Protein AF-A0A9D2CNF6-F1 (afdb_monomer_lite)

Radius of gyration: 22.84 Å; chains: 1; bounding box: 51×28×71 Å

Structure (mmCIF, N/CA/C/O backbone):
data_AF-A0A9D2CNF6-F1
#
_entry.id   AF-A0A9D2CNF6-F1
#
loop_
_atom_site.group_PDB
_atom_site.id
_atom_site.type_symbol
_atom_site.label_atom_id
_atom_site.label_alt_id
_atom_site.label_comp_id
_atom_site.label_asym_id
_atom_site.label_entity_id
_atom_site.label_seq_id
_atom_site.pdbx_PDB_ins_code
_atom_site.Cartn_x
_atom_site.Cartn_y
_atom_site.Cartn_z
_atom_site.occupancy
_atom_site.B_iso_or_equiv
_atom_site.auth_seq_id
_atom_site.auth_comp_id
_atom_site.auth_asym_id
_atom_site.auth_atom_id
_atom_site.pdbx_PDB_model_num
ATOM 1 N N . MET A 1 1 ? -14.298 -14.092 -8.643 1.00 36.50 1 MET A N 1
ATOM 2 C CA . MET A 1 1 ? -13.312 -14.501 -7.623 1.00 36.50 1 MET A CA 1
ATOM 3 C C . MET A 1 1 ? -12.771 -13.216 -7.014 1.00 36.50 1 MET A C 1
ATOM 5 O O . MET A 1 1 ? -12.071 -12.493 -7.711 1.00 36.50 1 MET A O 1
ATOM 9 N N . GLU A 1 2 ? -13.202 -12.842 -5.808 1.00 41.38 2 GLU A N 1
ATOM 10 C CA . GLU A 1 2 ? -12.678 -11.644 -5.136 1.00 41.38 2 GLU A CA 1
ATOM 11 C C . GLU A 1 2 ? -11.215 -11.900 -4.765 1.00 41.38 2 GLU A C 1
ATOM 13 O O . GLU A 1 2 ? -10.914 -12.703 -3.884 1.00 41.38 2 GLU A O 1
ATOM 18 N N . GLN 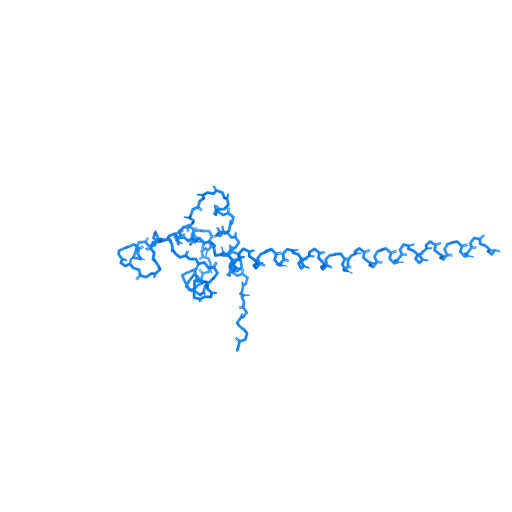A 1 3 ? -10.289 -11.291 -5.502 1.00 55.72 3 GLN A N 1
ATOM 19 C CA . GLN A 1 3 ? -8.866 -11.466 -5.246 1.00 55.72 3 GLN A CA 1
ATOM 20 C C . GLN A 1 3 ? -8.448 -10.578 -4.070 1.00 55.72 3 GLN A C 1
ATOM 22 O O . GLN A 1 3 ? -8.567 -9.352 -4.115 1.00 55.72 3 GLN A O 1
ATOM 27 N N . LYS A 1 4 ? -7.984 -11.213 -2.992 1.00 65.44 4 LYS A N 1
ATOM 28 C CA . LYS A 1 4 ? -7.610 -10.550 -1.743 1.00 65.44 4 LYS A CA 1
ATOM 29 C C . LYS A 1 4 ? -6.178 -10.022 -1.850 1.00 65.44 4 LYS A C 1
ATOM 31 O O . LYS A 1 4 ? -5.252 -10.792 -2.077 1.00 65.44 4 LYS A O 1
ATOM 36 N N . LEU A 1 5 ? -6.003 -8.713 -1.680 1.00 80.12 5 LEU A N 1
ATOM 37 C CA . LEU A 1 5 ? -4.684 -8.099 -1.519 1.00 80.12 5 LEU A CA 1
ATOM 38 C C . LEU A 1 5 ? -4.015 -8.632 -0.251 1.00 80.12 5 LEU A C 1
ATOM 40 O O . LEU A 1 5 ? -4.607 -8.597 0.830 1.00 80.12 5 LEU A O 1
ATOM 44 N N . ASP A 1 6 ? -2.783 -9.110 -0.387 1.00 84.12 6 ASP A N 1
ATOM 45 C CA . ASP A 1 6 ? -1.987 -9.556 0.744 1.00 84.12 6 ASP A CA 1
ATOM 46 C C . ASP A 1 6 ? -1.271 -8.377 1.428 1.00 84.12 6 ASP A C 1
ATOM 48 O O . ASP A 1 6 ? -1.201 -7.247 0.930 1.00 84.12 6 ASP A O 1
ATOM 52 N N . ILE A 1 7 ? -0.742 -8.633 2.625 1.00 83.44 7 ILE A N 1
ATOM 53 C CA . ILE A 1 7 ? -0.076 -7.600 3.429 1.00 83.44 7 ILE A CA 1
ATOM 54 C C . ILE A 1 7 ? 1.186 -7.085 2.721 1.00 83.44 7 ILE A C 1
ATOM 56 O O . ILE A 1 7 ? 1.517 -5.904 2.856 1.00 83.44 7 ILE A O 1
ATOM 60 N N . ALA A 1 8 ? 1.883 -7.937 1.961 1.00 85.44 8 ALA A N 1
ATOM 61 C CA . ALA A 1 8 ? 3.074 -7.541 1.218 1.00 85.44 8 ALA A CA 1
ATOM 62 C C . ALA A 1 8 ? 2.732 -6.515 0.131 1.00 85.44 8 ALA A C 1
ATOM 64 O O . ALA A 1 8 ? 3.327 -5.435 0.105 1.00 85.44 8 ALA A O 1
ATOM 65 N N . SER A 1 9 ? 1.707 -6.787 -0.679 1.00 88.44 9 SER A N 1
ATOM 66 C CA . SER A 1 9 ? 1.208 -5.868 -1.703 1.00 88.44 9 SER A CA 1
ATOM 67 C C . SER A 1 9 ? 0.780 -4.531 -1.105 1.00 88.44 9 SER A C 1
ATOM 69 O O . SER A 1 9 ? 1.132 -3.479 -1.632 1.00 88.44 9 SER A O 1
ATOM 71 N N . ILE A 1 10 ? 0.086 -4.538 0.041 1.00 88.62 10 ILE A N 1
ATOM 72 C CA . ILE A 1 10 ? -0.313 -3.303 0.740 1.00 88.62 10 ILE A CA 1
ATOM 73 C C . ILE A 1 10 ? 0.908 -2.492 1.189 1.00 88.62 10 ILE A C 1
ATOM 75 O O . ILE A 1 10 ? 0.924 -1.267 1.042 1.00 88.62 10 ILE A O 1
ATOM 79 N N . ARG A 1 11 ? 1.951 -3.151 1.705 1.00 89.88 11 ARG A N 1
ATOM 80 C CA . ARG A 1 11 ? 3.196 -2.486 2.122 1.00 89.88 11 ARG A CA 1
ATOM 81 C C . ARG A 1 11 ? 3.941 -1.871 0.939 1.00 89.88 11 ARG A C 1
ATOM 83 O O . ARG A 1 11 ? 4.368 -0.722 1.044 1.00 89.88 11 ARG A O 1
ATOM 90 N N . ILE A 1 12 ? 4.045 -2.596 -0.174 1.00 91.44 12 ILE A N 1
ATOM 91 C CA . ILE A 1 12 ? 4.671 -2.107 -1.411 1.00 91.44 12 ILE A CA 1
ATOM 92 C C . ILE A 1 12 ? 3.883 -0.914 -1.966 1.00 91.44 12 ILE A C 1
ATOM 94 O O . ILE A 1 12 ? 4.463 0.134 -2.238 1.00 91.44 12 ILE A O 1
ATOM 98 N N . MET A 1 13 ? 2.555 -1.022 -2.047 1.00 92.56 13 MET A N 1
ATOM 99 C CA . MET A 1 13 ? 1.681 0.075 -2.467 1.00 92.56 13 MET A CA 1
ATOM 100 C C . MET A 1 13 ? 1.850 1.326 -1.595 1.00 92.56 13 MET A C 1
ATOM 102 O O . MET A 1 13 ? 1.955 2.434 -2.121 1.00 92.56 13 MET A O 1
ATOM 106 N N . ASN A 1 14 ? 1.896 1.166 -0.269 1.00 92.69 14 ASN A N 1
ATOM 107 C CA . ASN A 1 14 ? 2.073 2.288 0.653 1.00 92.69 14 ASN A CA 1
ATOM 108 C C . ASN A 1 14 ? 3.441 2.959 0.468 1.00 92.69 14 ASN A C 1
ATOM 110 O O . ASN A 1 14 ? 3.524 4.184 0.479 1.00 92.69 14 ASN A O 1
ATOM 114 N N . TYR A 1 15 ? 4.493 2.165 0.251 1.00 92.81 15 TYR A N 1
ATOM 115 C CA . TYR A 1 15 ? 5.833 2.676 -0.034 1.00 92.81 15 TYR A CA 1
ATOM 116 C C . TYR A 1 15 ? 5.883 3.467 -1.349 1.00 92.81 15 TYR A C 1
ATOM 118 O O . TYR A 1 15 ? 6.406 4.578 -1.379 1.00 92.81 15 TYR A O 1
ATOM 126 N N . ILE A 1 16 ? 5.268 2.953 -2.419 1.00 92.25 16 ILE A N 1
ATOM 127 C CA . ILE A 1 16 ? 5.195 3.662 -3.706 1.00 92.25 16 ILE A CA 1
ATOM 128 C C . ILE A 1 16 ? 4.475 5.007 -3.546 1.00 92.25 16 ILE A C 1
ATOM 130 O O . ILE A 1 16 ? 4.944 6.029 -4.052 1.00 92.25 16 ILE A O 1
ATOM 134 N N . VAL A 1 17 ? 3.368 5.033 -2.799 1.00 93.44 17 VAL A N 1
ATOM 135 C CA . VAL A 1 17 ? 2.634 6.270 -2.497 1.00 93.44 17 VAL A CA 1
ATOM 136 C C . VAL A 1 17 ? 3.482 7.245 -1.677 1.00 93.44 17 VAL A C 1
ATOM 138 O O . VAL A 1 17 ? 3.485 8.435 -1.990 1.00 93.44 17 VAL A O 1
ATOM 141 N N . SER A 1 18 ? 4.190 6.783 -0.640 1.00 92.62 18 SER A N 1
ATOM 142 C CA . SER A 1 18 ? 5.001 7.665 0.209 1.00 92.62 18 SER A CA 1
ATOM 143 C C . SER A 1 18 ? 6.182 8.267 -0.544 1.00 92.62 18 SER A C 1
ATOM 145 O O . SER A 1 18 ? 6.394 9.472 -0.466 1.00 92.62 18 SER A O 1
ATOM 147 N N . GLU A 1 19 ? 6.907 7.459 -1.319 1.00 92.81 19 GLU A N 1
ATOM 148 C CA . GLU A 1 19 ? 8.035 7.942 -2.119 1.00 92.81 19 GLU A CA 1
ATOM 149 C C . GLU A 1 19 ? 7.574 8.939 -3.183 1.00 92.81 19 GLU A C 1
ATOM 151 O O . GLU A 1 19 ? 8.169 10.004 -3.322 1.00 92.81 19 GLU A O 1
ATOM 156 N N . THR A 1 20 ? 6.448 8.663 -3.850 1.00 89.69 20 THR A N 1
ATOM 157 C CA . THR A 1 20 ? 5.878 9.592 -4.840 1.00 89.69 20 THR A CA 1
ATOM 158 C C . THR A 1 20 ? 5.507 10.936 -4.219 1.00 89.69 20 THR A C 1
ATOM 160 O O . THR A 1 20 ? 5.755 11.980 -4.818 1.00 89.69 20 THR A O 1
ATOM 163 N N . LYS A 1 21 ? 4.954 10.943 -2.999 1.00 87.75 21 LYS A N 1
ATOM 164 C CA . LYS A 1 21 ? 4.653 12.187 -2.268 1.00 87.75 21 LYS A CA 1
ATOM 165 C C . LYS A 1 21 ? 5.903 12.984 -1.902 1.00 87.75 21 LYS A C 1
ATOM 167 O O . LYS A 1 21 ? 5.825 14.204 -1.825 1.00 87.75 21 LYS A O 1
ATOM 172 N N . ASN A 1 22 ? 7.034 12.308 -1.729 1.00 90.62 22 ASN A N 1
ATOM 173 C CA . ASN A 1 22 ? 8.331 12.932 -1.476 1.00 90.62 22 ASN A CA 1
ATOM 174 C C . ASN A 1 22 ? 9.041 13.379 -2.770 1.00 90.62 22 ASN A C 1
ATOM 176 O O . ASN A 1 22 ? 10.182 13.824 -2.713 1.00 90.62 22 ASN A O 1
ATOM 180 N N . GLY A 1 23 ? 8.391 13.257 -3.935 1.00 85.75 23 GLY A N 1
ATOM 181 C CA . GLY A 1 23 ? 8.967 13.593 -5.241 1.00 85.75 23 GLY A CA 1
ATOM 182 C C . GLY A 1 23 ? 9.820 12.482 -5.862 1.00 85.75 23 GLY A C 1
ATOM 183 O O . GLY A 1 23 ? 10.313 12.648 -6.978 1.00 85.75 23 GLY A O 1
ATOM 184 N N . ASN A 1 24 ? 9.959 11.337 -5.190 1.00 87.19 24 ASN A N 1
ATOM 185 C CA . ASN A 1 24 ? 10.727 10.196 -5.674 1.00 87.19 24 ASN A CA 1
ATOM 186 C C . ASN A 1 24 ? 9.874 9.285 -6.564 1.00 87.19 24 ASN A C 1
ATOM 188 O O . ASN A 1 24 ? 8.653 9.216 -6.452 1.00 87.19 24 ASN A O 1
ATOM 192 N N . LYS A 1 25 ? 10.529 8.535 -7.449 1.00 84.31 25 LYS A N 1
ATOM 193 C CA . LYS A 1 25 ? 9.893 7.517 -8.296 1.00 84.31 25 LYS A CA 1
ATOM 194 C C . LYS A 1 25 ? 10.575 6.183 -8.012 1.00 84.31 25 LYS A C 1
ATOM 196 O O . LYS A 1 25 ? 11.587 5.897 -8.653 1.00 84.31 25 LYS A O 1
ATOM 201 N N . PRO A 1 26 ? 10.085 5.404 -7.034 1.00 87.25 26 PRO A N 1
ATOM 202 C CA . PRO A 1 26 ? 10.758 4.178 -6.637 1.00 87.25 26 PRO A CA 1
ATOM 203 C C . PRO A 1 26 ? 10.789 3.217 -7.822 1.00 87.25 26 PRO A C 1
ATOM 205 O O . PRO A 1 26 ? 9.769 2.990 -8.481 1.00 87.25 26 PRO A O 1
ATOM 208 N N . ASN A 1 27 ? 11.972 2.686 -8.113 1.00 86.69 27 ASN A N 1
ATOM 209 C CA . ASN A 1 27 ? 12.150 1.660 -9.134 1.00 86.69 27 ASN A CA 1
ATOM 210 C C . ASN A 1 27 ? 12.107 0.258 -8.511 1.00 86.69 27 ASN A C 1
ATOM 212 O O . ASN A 1 27 ? 12.100 0.099 -7.288 1.00 86.69 27 ASN A O 1
ATOM 216 N N . ALA A 1 28 ? 12.067 -0.772 -9.356 1.00 83.25 28 ALA A N 1
ATOM 217 C CA . ALA A 1 28 ? 12.019 -2.154 -8.885 1.00 83.25 28 ALA A CA 1
ATOM 218 C C . ALA A 1 28 ? 13.214 -2.528 -7.994 1.00 83.25 28 ALA A C 1
ATOM 220 O O . ALA A 1 28 ? 13.029 -3.233 -7.007 1.00 83.25 28 ALA A O 1
ATOM 221 N N . LEU A 1 29 ? 14.418 -2.016 -8.273 1.00 84.38 29 LEU A N 1
ATOM 222 C CA . LEU A 1 29 ? 15.598 -2.274 -7.444 1.00 84.38 29 LEU A CA 1
ATOM 223 C C . LEU A 1 29 ? 15.466 -1.679 -6.031 1.00 84.38 29 LEU A C 1
ATOM 225 O O . LEU A 1 29 ? 15.835 -2.331 -5.053 1.00 84.38 29 LEU A O 1
ATOM 229 N N . ASP A 1 30 ? 14.933 -0.466 -5.908 1.00 87.19 30 ASP A N 1
ATOM 230 C CA . ASP A 1 30 ? 14.701 0.188 -4.615 1.00 87.19 30 ASP A CA 1
ATOM 231 C C . ASP A 1 30 ? 13.663 -0.583 -3.795 1.00 87.19 30 ASP A C 1
ATOM 233 O O . ASP A 1 30 ? 13.851 -0.832 -2.600 1.00 87.19 30 ASP A O 1
ATOM 237 N N . ILE A 1 31 ? 12.599 -1.037 -4.462 1.00 88.19 31 ILE A N 1
ATOM 238 C CA . ILE A 1 31 ? 11.554 -1.863 -3.854 1.00 88.19 31 ILE A CA 1
ATOM 239 C C . ILE A 1 31 ? 12.145 -3.205 -3.405 1.00 88.19 31 ILE A C 1
ATOM 241 O O . ILE A 1 31 ? 11.936 -3.588 -2.255 1.00 88.19 31 ILE A O 1
ATOM 245 N N . ARG A 1 32 ? 12.968 -3.863 -4.229 1.00 86.12 32 ARG A N 1
ATOM 246 C CA . ARG A 1 32 ? 13.668 -5.108 -3.875 1.00 86.12 32 ARG A CA 1
ATOM 247 C C . ARG A 1 32 ? 14.542 -4.958 -2.638 1.00 86.12 32 ARG A C 1
ATOM 249 O O . ARG A 1 32 ? 14.491 -5.784 -1.731 1.00 86.12 32 ARG A O 1
ATOM 256 N N . LYS A 1 33 ? 15.334 -3.883 -2.579 1.00 87.50 33 LYS A N 1
ATOM 257 C CA . LYS A 1 33 ? 16.205 -3.577 -1.433 1.00 87.50 33 LYS A CA 1
ATOM 258 C C . LYS A 1 33 ? 15.399 -3.340 -0.159 1.00 87.50 33 LYS A C 1
ATOM 260 O O . LYS A 1 33 ? 15.819 -3.755 0.919 1.00 87.50 33 LYS A O 1
ATOM 265 N N . LYS A 1 34 ? 14.246 -2.677 -0.268 1.00 88.88 34 LYS A N 1
ATOM 266 C CA . LYS A 1 34 ? 13.368 -2.387 0.872 1.00 88.88 34 LYS A CA 1
ATOM 267 C C . LYS A 1 34 ? 12.575 -3.615 1.331 1.00 88.88 34 LYS A C 1
ATOM 269 O O . LYS A 1 34 ? 12.296 -3.752 2.523 1.00 88.88 34 LYS A O 1
ATOM 274 N N . PHE A 1 35 ? 12.233 -4.505 0.402 1.00 87.62 35 PHE A N 1
ATOM 275 C CA . PHE A 1 35 ? 11.333 -5.639 0.597 1.00 87.62 35 PHE A CA 1
ATOM 276 C C . PHE A 1 35 ? 11.952 -6.978 0.130 1.00 87.62 35 PHE A C 1
ATOM 278 O O . PHE A 1 35 ? 11.308 -7.716 -0.610 1.00 87.62 35 PHE A O 1
ATOM 285 N N . PRO A 1 36 ? 13.154 -7.366 0.608 1.00 78.94 36 PRO A N 1
ATOM 286 C CA . PRO A 1 36 ? 13.929 -8.482 0.042 1.00 78.94 36 PRO A CA 1
ATOM 287 C C . PRO A 1 36 ? 13.332 -9.876 0.288 1.00 78.94 36 PRO A C 1
ATOM 289 O O . PRO A 1 36 ? 13.786 -10.853 -0.293 1.00 78.94 36 PRO A O 1
ATOM 292 N N . LYS A 1 37 ? 12.348 -9.991 1.189 1.00 74.81 37 LYS A N 1
ATOM 293 C CA . LYS A 1 37 ? 11.706 -11.264 1.562 1.00 74.81 37 LYS A CA 1
ATOM 294 C C . LYS A 1 37 ? 10.466 -11.597 0.733 1.00 74.81 37 LYS A C 1
ATOM 296 O O . LYS A 1 37 ? 9.867 -12.643 0.955 1.00 74.81 37 LYS A O 1
ATOM 301 N N . TYR A 1 38 ? 10.041 -10.697 -0.145 1.00 70.38 38 TYR A N 1
ATOM 302 C CA . TYR A 1 38 ? 8.839 -10.875 -0.947 1.00 70.38 38 TYR A CA 1
ATOM 303 C C . TYR A 1 38 ? 9.249 -11.092 -2.397 1.00 70.38 38 TYR A C 1
ATOM 305 O O . TYR A 1 38 ? 10.239 -10.512 -2.839 1.00 70.38 38 TYR A O 1
ATOM 313 N N . ASP A 1 39 ? 8.482 -11.904 -3.125 1.00 74.19 39 ASP A N 1
ATOM 314 C CA . ASP A 1 39 ? 8.573 -11.961 -4.583 1.00 74.19 39 ASP A CA 1
ATOM 315 C C . ASP A 1 39 ? 8.044 -10.629 -5.137 1.00 74.19 39 ASP A C 1
ATOM 317 O O . ASP A 1 39 ? 6.857 -10.440 -5.417 1.00 74.19 39 ASP A O 1
ATOM 321 N N . ASP A 1 40 ? 8.920 -9.631 -5.101 1.00 70.00 40 ASP A N 1
ATOM 322 C CA . ASP A 1 40 ? 8.639 -8.236 -5.392 1.00 70.00 40 ASP A CA 1
ATOM 323 C C . ASP A 1 40 ? 8.192 -8.072 -6.839 1.00 70.00 40 ASP A C 1
ATOM 325 O O . ASP A 1 40 ? 7.243 -7.345 -7.111 1.00 70.00 40 ASP A O 1
ATOM 329 N N . GLN A 1 41 ? 8.816 -8.808 -7.751 1.00 73.44 41 GLN A N 1
ATOM 330 C CA . GLN A 1 41 ? 8.492 -8.783 -9.165 1.00 73.44 41 GLN A CA 1
ATOM 331 C C . GLN A 1 41 ? 7.075 -9.303 -9.431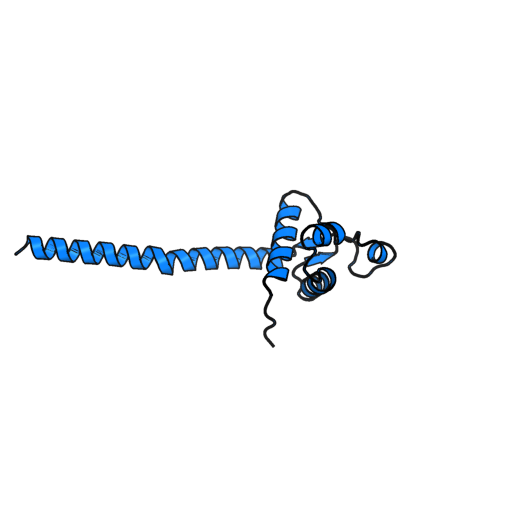 1.00 73.44 41 GLN A C 1
ATOM 333 O O . GLN A 1 41 ? 6.306 -8.621 -10.114 1.00 73.44 41 GLN A O 1
ATOM 338 N N . LEU A 1 42 ? 6.695 -10.441 -8.840 1.00 77.69 42 LEU A N 1
ATOM 339 C CA . LEU A 1 42 ? 5.344 -10.989 -8.982 1.00 77.69 42 LEU A CA 1
ATOM 340 C C . LEU A 1 42 ? 4.287 -10.061 -8.365 1.00 77.69 42 LEU A C 1
ATOM 342 O O . LEU A 1 42 ? 3.230 -9.838 -8.955 1.00 77.69 42 LEU A O 1
ATOM 346 N N . ASN A 1 43 ? 4.593 -9.443 -7.221 1.00 82.44 43 ASN A N 1
ATOM 347 C CA . ASN A 1 43 ? 3.701 -8.471 -6.587 1.00 82.44 43 ASN A CA 1
ATOM 348 C C . ASN A 1 43 ? 3.561 -7.176 -7.397 1.00 82.44 43 ASN A C 1
ATOM 350 O O . ASN A 1 43 ? 2.460 -6.649 -7.524 1.00 82.44 43 ASN A O 1
ATOM 354 N N . LEU A 1 44 ? 4.645 -6.650 -7.965 1.00 86.56 44 LEU A N 1
ATOM 355 C CA . LEU A 1 44 ? 4.604 -5.439 -8.786 1.00 86.56 44 LEU A CA 1
ATOM 356 C C . LEU A 1 44 ? 3.835 -5.674 -10.086 1.00 86.56 44 LEU A C 1
ATOM 358 O O . LEU A 1 44 ? 3.022 -4.835 -10.470 1.00 86.56 44 LEU A O 1
ATOM 362 N N . GLU A 1 45 ? 4.021 -6.833 -10.720 1.00 84.81 45 GLU A N 1
ATOM 363 C CA . GLU A 1 45 ? 3.224 -7.227 -11.881 1.00 84.81 45 GLU A CA 1
ATOM 364 C C . GLU A 1 45 ? 1.745 -7.352 -11.528 1.00 84.81 45 GLU A C 1
ATOM 366 O O . GLU A 1 45 ? 0.882 -6.838 -12.241 1.00 84.81 45 GLU A O 1
ATOM 371 N N . TYR A 1 46 ? 1.446 -7.994 -10.404 1.00 87.62 46 TYR A N 1
ATOM 372 C CA . TYR A 1 46 ? 0.084 -8.141 -9.921 1.00 87.62 46 TYR A CA 1
ATOM 373 C C . TYR A 1 46 ? -0.579 -6.780 -9.648 1.00 87.62 46 TYR A C 1
ATOM 375 O O . TYR A 1 46 ? -1.677 -6.507 -10.137 1.00 87.62 46 TYR A O 1
ATOM 383 N N . LEU A 1 47 ? 0.109 -5.877 -8.945 1.00 90.00 47 LEU A N 1
ATOM 384 C CA . LEU A 1 47 ? -0.368 -4.521 -8.661 1.00 90.00 47 LEU A CA 1
ATOM 385 C C . LEU A 1 47 ? -0.563 -3.682 -9.930 1.00 90.00 47 LEU A C 1
ATOM 387 O O . LEU A 1 47 ? -1.515 -2.898 -10.004 1.00 90.00 47 LEU A O 1
ATOM 391 N N . TYR A 1 48 ? 0.312 -3.858 -10.922 1.00 89.62 48 TYR A N 1
ATOM 392 C CA . TYR A 1 48 ? 0.193 -3.226 -12.233 1.00 89.62 48 TYR A CA 1
ATOM 393 C C . TYR A 1 48 ? -1.039 -3.744 -12.987 1.00 89.62 48 TYR A C 1
ATOM 395 O O . TYR A 1 48 ? -1.878 -2.952 -13.413 1.00 89.62 48 TYR A O 1
ATOM 403 N N . ARG A 1 49 ? -1.228 -5.070 -13.063 1.00 88.44 49 ARG A N 1
ATOM 404 C CA . ARG A 1 49 ? -2.398 -5.702 -13.706 1.00 88.44 49 ARG A CA 1
ATOM 405 C C . ARG A 1 49 ? -3.720 -5.295 -13.057 1.00 88.44 49 ARG A C 1
ATOM 407 O O . ARG A 1 49 ? -4.720 -5.123 -13.746 1.00 88.44 49 ARG A O 1
ATOM 414 N N . LEU A 1 50 ? -3.731 -5.105 -11.739 1.00 89.81 50 LEU A N 1
ATOM 415 C CA . LEU A 1 50 ? -4.900 -4.604 -11.014 1.00 89.81 50 LEU A CA 1
ATOM 416 C C . LEU A 1 50 ? -5.124 -3.089 -11.175 1.00 89.81 50 LEU A C 1
ATOM 418 O O . LEU A 1 50 ? -6.131 -2.570 -10.680 1.00 89.81 50 LEU A O 1
ATOM 422 N N . GLY A 1 51 ? -4.222 -2.369 -11.844 1.00 90.44 51 GLY A N 1
ATOM 423 C CA . GLY A 1 51 ? -4.317 -0.930 -12.085 1.00 90.44 51 GLY A CA 1
ATOM 424 C C . GLY A 1 51 ? -4.083 -0.077 -10.837 1.00 90.44 51 GLY A C 1
ATOM 425 O O . GLY A 1 51 ? -4.583 1.046 -10.763 1.00 90.44 51 GLY A O 1
ATOM 426 N N . TYR A 1 52 ? -3.383 -0.598 -9.824 1.00 92.06 52 TYR A N 1
ATOM 427 C CA . TYR A 1 52 ? -2.997 0.177 -8.638 1.00 92.06 52 TYR A CA 1
ATOM 428 C C . TYR A 1 52 ? -1.730 1.004 -8.877 1.00 92.06 52 TYR A C 1
ATOM 430 O O . TYR A 1 52 ? -1.581 2.091 -8.317 1.00 92.06 52 TYR A O 1
ATOM 438 N N . ILE A 1 53 ? -0.830 0.522 -9.728 1.00 91.62 53 ILE A N 1
ATOM 439 C CA . ILE A 1 53 ? 0.402 1.227 -10.083 1.00 91.62 53 ILE A CA 1
ATOM 440 C C . ILE A 1 53 ? 0.552 1.289 -11.600 1.00 91.62 53 ILE A C 1
ATOM 442 O O . ILE A 1 53 ? 0.144 0.367 -12.298 1.00 91.62 53 ILE A O 1
ATOM 446 N N . ASP A 1 54 ? 1.165 2.361 -12.087 1.00 89.81 54 ASP A N 1
ATOM 447 C CA . ASP A 1 54 ? 1.624 2.496 -13.469 1.00 89.81 54 ASP A CA 1
ATOM 448 C C . ASP A 1 54 ? 3.152 2.394 -13.509 1.00 89.81 54 ASP A C 1
ATOM 450 O O . ASP A 1 54 ? 3.835 2.859 -12.589 1.00 89.81 54 ASP A O 1
ATOM 454 N N . SER A 1 55 ? 3.692 1.869 -14.611 1.00 85.56 55 SER A N 1
ATOM 455 C CA . SER A 1 55 ? 5.116 2.011 -14.930 1.00 85.56 55 SER A CA 1
ATOM 456 C C . SER A 1 55 ? 5.360 3.295 -15.715 1.00 85.56 55 SER A C 1
ATOM 458 O O . SER A 1 55 ? 4.631 3.623 -16.649 1.00 85.56 55 SER A O 1
ATOM 460 N N . ILE A 1 56 ? 6.410 4.019 -15.340 1.00 79.69 56 ILE A N 1
ATOM 461 C CA . ILE A 1 56 ? 6.788 5.296 -15.953 1.00 79.69 56 ILE A CA 1
ATOM 462 C C . ILE A 1 56 ? 7.535 5.073 -17.277 1.00 79.69 56 ILE A C 1
ATOM 464 O O . ILE A 1 56 ? 7.389 5.872 -18.195 1.00 79.69 56 ILE A O 1
ATOM 468 N N . ASN A 1 57 ? 8.283 3.971 -17.392 1.00 73.06 57 ASN A N 1
ATOM 469 C CA . ASN A 1 57 ? 9.156 3.673 -18.537 1.00 73.06 57 ASN A CA 1
ATOM 470 C C . ASN A 1 57 ? 8.748 2.379 -19.269 1.00 73.06 57 ASN A C 1
ATOM 472 O O . ASN A 1 57 ? 9.576 1.763 -19.934 1.00 73.06 57 ASN A O 1
ATOM 476 N N . GLY A 1 58 ? 7.488 1.956 -19.113 1.00 63.44 58 GLY A N 1
ATOM 477 C CA . GLY A 1 58 ? 6.982 0.676 -19.609 1.00 63.44 58 GLY A CA 1
ATOM 478 C C . GLY A 1 58 ? 7.269 -0.472 -18.639 1.00 63.44 58 GLY A C 1
ATOM 479 O O . GLY A 1 58 ? 8.365 -0.626 -18.105 1.00 63.44 58 GLY A O 1
ATOM 480 N N . PHE A 1 59 ? 6.237 -1.248 -18.322 1.00 63.81 59 PHE A N 1
ATOM 481 C CA . PHE A 1 59 ? 6.370 -2.523 -17.625 1.00 63.81 59 PHE A CA 1
ATOM 482 C C . PHE A 1 59 ? 6.496 -3.545 -18.765 1.00 63.81 59 PHE A C 1
ATOM 484 O O . PHE A 1 59 ? 5.572 -3.629 -19.567 1.00 63.81 59 PHE A O 1
ATOM 491 N N . PHE A 1 60 ? 7.646 -4.217 -18.915 1.00 60.53 60 PHE A N 1
ATOM 492 C CA . PHE A 1 60 ? 7.971 -5.140 -20.030 1.00 60.53 60 PHE A CA 1
ATOM 493 C C . PHE A 1 60 ? 8.502 -4.560 -21.364 1.00 60.53 60 PHE A C 1
ATOM 495 O O . PHE A 1 60 ? 8.350 -5.206 -22.400 1.00 60.53 60 PHE A O 1
ATOM 502 N N . SER A 1 61 ? 9.175 -3.402 -21.393 1.00 51.47 61 SER A N 1
ATOM 503 C CA . SER A 1 61 ? 9.800 -2.891 -22.632 1.00 51.47 61 SER A CA 1
ATOM 504 C C . SER A 1 61 ? 11.332 -2.805 -22.564 1.00 51.47 61 SER A C 1
ATOM 506 O O . SER A 1 61 ? 11.903 -1.869 -22.004 1.00 51.47 61 SER A O 1
ATOM 508 N N . GLY A 1 62 ? 12.008 -3.763 -23.210 1.00 59.97 62 GLY A N 1
ATOM 509 C CA . GLY A 1 62 ? 13.414 -3.665 -23.629 1.00 59.97 62 GLY A CA 1
ATOM 510 C C . GLY A 1 62 ? 14.478 -3.741 -22.521 1.00 59.97 62 GLY A C 1
ATOM 511 O O . GLY A 1 62 ? 14.249 -4.289 -21.443 1.00 59.97 62 GLY A O 1
ATOM 512 N N . PHE A 1 63 ? 15.664 -3.188 -22.811 1.00 52.59 63 PHE A N 1
ATOM 513 C CA . PHE A 1 63 ? 16.889 -3.218 -21.988 1.00 52.59 63 PHE A CA 1
ATOM 514 C C . PHE A 1 63 ? 16.684 -2.767 -20.526 1.00 52.59 63 PHE A C 1
ATOM 516 O O . PHE A 1 63 ? 17.301 -3.317 -19.619 1.00 52.59 63 PHE A O 1
ATOM 523 N N . LEU A 1 64 ? 15.764 -1.829 -20.270 1.00 52.97 64 LEU A N 1
ATOM 524 C CA . LEU A 1 64 ? 15.451 -1.330 -18.921 1.00 52.97 64 LEU A CA 1
ATOM 525 C C . LEU A 1 64 ? 14.718 -2.358 -18.039 1.00 52.97 64 LEU A C 1
ATOM 527 O O . LEU A 1 64 ? 14.823 -2.320 -16.812 1.00 52.97 64 LEU A O 1
ATOM 531 N N . THR A 1 65 ? 14.011 -3.306 -18.655 1.00 56.72 65 THR A N 1
ATOM 532 C CA . THR A 1 65 ? 13.411 -4.455 -17.958 1.00 56.72 65 THR A CA 1
ATOM 533 C C . THR A 1 65 ? 14.488 -5.410 -17.447 1.00 56.72 65 THR A C 1
ATOM 535 O O . THR A 1 65 ? 14.375 -5.917 -16.335 1.00 56.72 65 THR A O 1
ATOM 538 N N . ALA A 1 66 ? 15.555 -5.611 -18.231 1.00 55.06 66 ALA A N 1
ATOM 539 C CA . ALA A 1 66 ? 16.667 -6.496 -17.884 1.00 55.06 66 ALA A CA 1
ATOM 540 C C . ALA A 1 66 ? 17.548 -5.930 -16.757 1.00 55.06 66 ALA A C 1
ATOM 542 O O . ALA A 1 66 ? 18.182 -6.691 -16.031 1.00 55.06 66 ALA A O 1
ATOM 543 N N . THR A 1 67 ? 17.565 -4.604 -16.581 1.00 60.50 67 THR A N 1
ATOM 544 C CA . THR A 1 67 ? 18.337 -3.925 -15.528 1.00 60.50 67 THR A CA 1
ATOM 545 C C . THR A 1 67 ? 17.531 -3.630 -14.258 1.00 60.50 67 THR A C 1
ATOM 547 O O . THR A 1 67 ? 18.120 -3.268 -13.241 1.00 60.50 67 THR A O 1
ATOM 550 N N . GLY A 1 68 ? 16.199 -3.784 -14.275 1.00 61.09 68 GLY A N 1
ATOM 551 C CA . GLY A 1 68 ? 15.341 -3.522 -13.110 1.00 61.09 68 GLY A CA 1
ATOM 552 C C . GLY A 1 68 ? 15.155 -2.034 -12.771 1.00 61.09 68 GLY A C 1
ATOM 553 O O . GLY A 1 68 ? 14.791 -1.702 -11.644 1.00 61.09 68 GLY A O 1
ATOM 554 N N . ILE A 1 69 ? 15.398 -1.130 -13.729 1.00 66.75 69 ILE A N 1
ATOM 555 C CA . ILE A 1 69 ? 15.376 0.337 -13.533 1.00 66.75 69 ILE A CA 1
ATOM 556 C C . ILE A 1 69 ? 14.053 0.951 -14.041 1.00 66.75 69 ILE A C 1
ATOM 558 O O . ILE A 1 69 ? 13.980 2.107 -14.457 1.00 66.75 69 ILE A O 1
ATOM 562 N N . 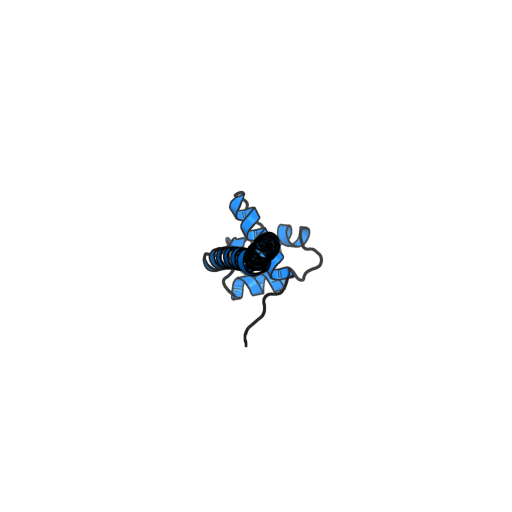TYR A 1 70 ? 12.964 0.183 -14.046 1.00 74.81 70 TYR A N 1
ATOM 563 C CA . TYR A 1 70 ? 11.637 0.723 -14.341 1.00 74.81 70 TYR A CA 1
ATOM 564 C C . TYR A 1 70 ? 11.024 1.315 -13.066 1.00 74.81 70 TYR A C 1
ATOM 566 O O . TYR A 1 70 ? 10.964 0.667 -12.021 1.00 74.81 70 TYR A O 1
ATOM 574 N N . GLY A 1 71 ? 10.627 2.587 -13.150 1.00 83.38 71 GLY A N 1
ATOM 575 C CA . GLY A 1 71 ? 10.023 3.345 -12.054 1.00 83.38 71 GLY A CA 1
ATOM 576 C C . GLY A 1 71 ? 8.509 3.17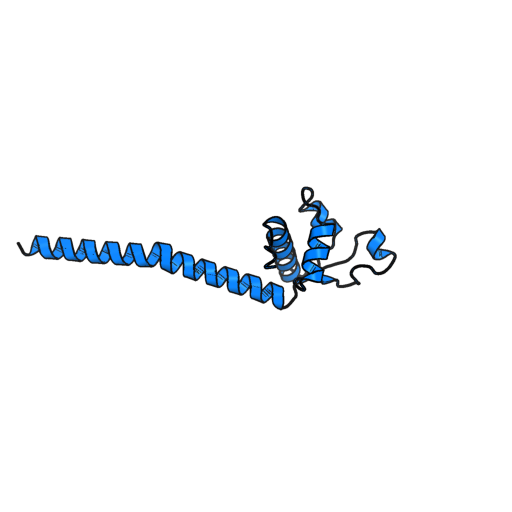6 -11.996 1.00 83.38 71 GLY A C 1
ATOM 577 O O . GLY A 1 71 ? 7.861 3.023 -13.033 1.00 83.38 71 GLY A O 1
ATOM 578 N N . PHE A 1 72 ? 7.946 3.278 -10.795 1.00 88.94 72 PHE A N 1
ATOM 579 C CA . PHE A 1 72 ? 6.509 3.167 -10.566 1.00 88.94 72 PHE A CA 1
ATOM 580 C C . PHE A 1 72 ? 5.894 4.461 -10.062 1.00 88.94 72 PHE A C 1
ATOM 582 O O . PHE A 1 72 ? 6.524 5.230 -9.334 1.00 88.94 72 PHE A O 1
ATOM 589 N N . ARG A 1 73 ? 4.621 4.663 -10.407 1.00 90.88 73 ARG A N 1
ATOM 590 C CA . ARG A 1 73 ? 3.775 5.712 -9.833 1.00 90.88 73 ARG A CA 1
ATOM 591 C C . ARG A 1 73 ? 2.433 5.130 -9.374 1.00 90.88 73 ARG A C 1
ATOM 593 O O . ARG A 1 73 ? 1.923 4.209 -10.014 1.00 90.88 73 ARG A O 1
ATOM 600 N N . PRO A 1 74 ? 1.832 5.661 -8.301 1.00 93.19 74 PRO A N 1
ATOM 601 C CA . PRO A 1 74 ? 0.493 5.279 -7.885 1.00 93.19 74 PRO A CA 1
ATOM 602 C C . PRO A 1 74 ? -0.543 5.796 -8.887 1.00 93.19 74 PRO A C 1
ATOM 604 O O . PRO A 1 74 ? -0.444 6.922 -9.379 1.00 93.19 74 PRO A O 1
ATOM 607 N N . THR A 1 75 ? -1.570 4.995 -9.160 1.00 93.94 75 THR A N 1
ATOM 608 C CA . THR A 1 75 ? -2.730 5.444 -9.939 1.00 93.94 75 THR A CA 1
ATOM 609 C C . THR A 1 75 ? -3.747 6.160 -9.048 1.00 93.94 75 THR A C 1
ATOM 611 O O . THR A 1 75 ? -3.740 6.036 -7.819 1.00 93.94 75 THR A O 1
ATOM 614 N N . ALA A 1 76 ? -4.710 6.854 -9.660 1.00 91.81 76 ALA A N 1
ATOM 615 C CA . ALA A 1 76 ? -5.845 7.424 -8.930 1.00 91.81 76 ALA A CA 1
ATOM 616 C C . ALA A 1 76 ? -6.648 6.354 -8.161 1.00 91.81 76 ALA A C 1
ATOM 618 O O . ALA A 1 76 ? -7.174 6.631 -7.082 1.00 91.81 76 ALA A O 1
ATOM 619 N N . LYS A 1 77 ? -6.711 5.118 -8.683 1.00 93.00 77 LYS A N 1
ATOM 620 C CA . LYS A 1 77 ? -7.357 3.980 -8.013 1.00 93.00 77 LYS A CA 1
ATOM 621 C C . LYS A 1 77 ? -6.671 3.662 -6.687 1.00 93.00 77 LYS A C 1
ATOM 623 O O . LYS A 1 77 ? -7.352 3.473 -5.681 1.00 93.00 77 LYS A O 1
ATOM 628 N N . LEU A 1 78 ? -5.340 3.641 -6.671 1.00 91.94 78 LEU A N 1
ATOM 629 C CA . LEU A 1 78 ? -4.581 3.387 -5.452 1.00 91.94 78 LEU A CA 1
ATOM 630 C C . LEU A 1 78 ? -4.716 4.510 -4.425 1.00 91.94 78 LEU A C 1
ATOM 632 O O . LEU A 1 78 ? -4.876 4.246 -3.233 1.00 91.94 78 LEU A O 1
ATOM 636 N N . MET A 1 79 ? -4.709 5.761 -4.879 1.00 91.75 79 MET A N 1
ATOM 637 C CA . MET A 1 79 ? -4.901 6.903 -3.984 1.00 91.75 79 MET A CA 1
ATOM 638 C C . MET A 1 79 ? -6.266 6.833 -3.287 1.00 91.75 79 MET A C 1
ATOM 640 O O . MET A 1 79 ? -6.330 6.884 -2.058 1.00 91.75 79 MET A O 1
ATOM 644 N N . LYS A 1 80 ? -7.338 6.577 -4.051 1.00 89.56 80 LYS A N 1
ATOM 645 C CA . LYS A 1 80 ? -8.692 6.378 -3.508 1.00 89.56 80 LYS A CA 1
ATOM 646 C C . LYS A 1 80 ? -8.780 5.185 -2.557 1.00 89.56 80 LYS A C 1
ATOM 648 O O . LYS A 1 80 ? -9.477 5.260 -1.549 1.00 89.56 80 LYS A O 1
ATOM 653 N N . PHE A 1 81 ? -8.073 4.093 -2.854 1.00 88.69 81 PHE A N 1
ATOM 654 C CA . PHE A 1 81 ? -8.015 2.926 -1.972 1.00 88.69 81 PHE A CA 1
ATOM 655 C C . PHE A 1 81 ? -7.466 3.296 -0.586 1.00 88.69 81 PHE A C 1
ATOM 657 O O . PHE A 1 81 ? -8.094 2.978 0.422 1.00 88.69 81 PHE A O 1
ATOM 664 N N . PHE A 1 82 ? -6.348 4.025 -0.515 1.00 88.12 82 PHE A N 1
ATOM 665 C CA . PHE A 1 82 ? -5.781 4.441 0.772 1.00 88.12 82 PHE A CA 1
ATOM 666 C C . PHE A 1 82 ? -6.611 5.503 1.496 1.00 88.12 82 PHE A C 1
ATOM 668 O O . PHE A 1 82 ? -6.672 5.483 2.725 1.00 88.12 82 PHE A O 1
ATOM 675 N N . GLU A 1 83 ? -7.261 6.416 0.775 1.00 85.00 83 GLU A N 1
ATOM 676 C CA . GLU A 1 83 ? -8.202 7.370 1.374 1.00 85.00 83 GLU A CA 1
ATOM 677 C C . GLU A 1 83 ? -9.399 6.649 1.998 1.00 85.00 83 GLU A C 1
ATOM 679 O O . GLU A 1 83 ? -9.711 6.865 3.168 1.00 85.00 83 GLU A O 1
ATOM 684 N N . SER A 1 84 ? -10.014 5.723 1.259 1.00 83.44 84 SER A N 1
ATOM 685 C CA . SER A 1 84 ? -11.119 4.902 1.756 1.00 83.44 84 SER A CA 1
ATOM 686 C C . SER A 1 84 ? -10.704 4.057 2.963 1.00 83.44 84 SER A C 1
ATOM 688 O O . SER A 1 84 ? -11.435 3.993 3.954 1.00 83.44 84 SER A O 1
ATOM 690 N N . TRP A 1 85 ? -9.508 3.465 2.930 1.00 80.25 85 TRP A N 1
ATOM 691 C CA . TRP A 1 85 ? -8.989 2.664 4.037 1.00 80.25 85 TRP A CA 1
ATOM 692 C C . TRP A 1 85 ? -8.778 3.497 5.307 1.00 80.25 85 TRP A C 1
ATOM 694 O O . TRP A 1 85 ? -9.188 3.083 6.391 1.00 80.25 85 TRP A O 1
ATOM 704 N N . LYS A 1 86 ? -8.225 4.711 5.178 1.00 79.62 86 LYS A N 1
ATOM 705 C CA . LYS A 1 86 ? -8.087 5.653 6.299 1.00 79.62 86 LYS A CA 1
ATOM 706 C C . LYS A 1 86 ? -9.440 6.056 6.873 1.00 79.62 86 LYS A C 1
ATOM 708 O O . LYS A 1 86 ? -9.623 5.986 8.085 1.00 79.62 86 LYS A O 1
ATOM 713 N N . THR A 1 87 ? -10.394 6.426 6.022 1.00 76.50 87 THR A N 1
ATOM 714 C CA . THR A 1 87 ? -11.754 6.784 6.454 1.00 76.50 87 THR A CA 1
ATOM 715 C C . THR A 1 87 ? -12.424 5.621 7.179 1.00 76.50 87 THR A C 1
ATOM 717 O O . THR A 1 87 ? -13.034 5.810 8.228 1.00 76.50 87 THR A O 1
ATOM 720 N N . THR A 1 88 ? -12.253 4.400 6.672 1.00 81.06 88 THR A N 1
ATOM 721 C CA . THR A 1 88 ? -12.800 3.186 7.288 1.00 81.06 88 THR A CA 1
ATOM 722 C C . THR A 1 88 ? -12.188 2.926 8.661 1.00 81.06 88 THR A C 1
ATOM 724 O O . THR A 1 88 ? -12.923 2.628 9.598 1.00 81.06 88 THR A O 1
ATOM 727 N N . LEU A 1 89 ? -10.871 3.095 8.816 1.00 80.19 89 LEU A N 1
ATOM 728 C CA . LEU A 1 89 ? -10.204 2.985 10.116 1.00 80.19 89 LEU A CA 1
ATOM 729 C C . LEU A 1 89 ? -10.724 4.027 11.108 1.00 80.19 89 LEU A C 1
ATOM 731 O O . LEU A 1 89 ? -11.059 3.678 12.235 1.00 80.19 89 LEU A O 1
ATOM 735 N N . VAL A 1 90 ? -10.850 5.288 10.691 1.00 74.81 90 VAL A N 1
ATOM 736 C CA . VAL A 1 90 ? -11.390 6.357 11.546 1.00 74.81 90 VAL A CA 1
ATOM 737 C C . VAL A 1 90 ? -12.818 6.035 11.990 1.00 74.81 90 VAL A C 1
ATOM 739 O O . VAL A 1 90 ? -13.120 6.100 13.181 1.00 74.81 90 VAL A O 1
ATOM 742 N N . LEU A 1 91 ? -13.686 5.618 11.062 1.00 76.50 91 LEU A N 1
ATOM 743 C CA . LEU A 1 91 ? -15.056 5.203 11.375 1.00 76.50 91 LEU A CA 1
ATOM 744 C C . LEU A 1 91 ? -15.093 3.982 12.299 1.00 76.50 91 LEU A C 1
ATOM 746 O O . LEU A 1 91 ? -15.926 3.923 13.202 1.00 76.50 91 LEU A O 1
ATOM 750 N N . PHE A 1 92 ? -14.189 3.023 12.097 1.00 79.94 92 PHE A N 1
ATOM 751 C CA . PHE A 1 92 ? -14.052 1.862 12.964 1.00 79.94 92 PHE A CA 1
ATOM 752 C C . PHE A 1 92 ? -13.672 2.278 14.385 1.00 79.94 92 PHE A C 1
ATOM 754 O O . PHE A 1 92 ? -14.334 1.847 15.322 1.00 79.94 92 PHE A O 1
ATOM 761 N N . PHE A 1 93 ? -12.673 3.143 14.572 1.00 74.94 93 PHE A N 1
ATOM 762 C CA . PHE A 1 93 ? -12.264 3.613 15.901 1.00 74.94 93 PHE A CA 1
ATOM 763 C C . PHE A 1 93 ? -13.343 4.464 16.584 1.00 74.94 93 PHE A C 1
ATOM 765 O O . PHE A 1 93 ? -13.605 4.285 17.773 1.00 74.94 93 PHE A O 1
ATOM 772 N N . LEU A 1 94 ? -14.034 5.328 15.834 1.00 75.69 94 LEU A N 1
ATOM 773 C CA . LEU A 1 94 ? -15.180 6.089 16.342 1.00 75.69 94 LEU A CA 1
ATOM 774 C C . LEU A 1 94 ? -16.284 5.159 16.861 1.00 75.69 94 LEU A C 1
ATOM 776 O O . LEU A 1 94 ? -16.781 5.342 17.971 1.00 75.69 94 LEU A O 1
ATOM 780 N N . LYS A 1 95 ? -16.645 4.135 16.082 1.00 77.19 95 LYS A N 1
ATOM 781 C CA . LYS A 1 95 ? -17.705 3.191 16.457 1.00 77.19 95 LYS A CA 1
ATOM 782 C C . LYS A 1 95 ? -17.285 2.203 17.545 1.00 77.19 95 LYS A C 1
ATOM 784 O O . LYS A 1 95 ? -18.121 1.843 18.363 1.00 77.19 95 LYS A O 1
ATOM 789 N N . SER A 1 96 ? -16.033 1.751 17.550 1.00 77.31 96 SER A N 1
ATOM 790 C CA . SER A 1 96 ? -15.565 0.695 18.460 1.00 77.31 96 SER A CA 1
ATOM 791 C C . SER A 1 96 ? -15.064 1.213 19.806 1.00 77.31 96 SER A C 1
ATOM 793 O O . SER A 1 96 ? -15.123 0.470 20.779 1.00 77.31 96 SER A O 1
ATOM 795 N N . ILE A 1 97 ? -14.601 2.466 19.888 1.00 76.19 97 ILE A N 1
ATOM 796 C CA . ILE A 1 97 ? -14.034 3.030 21.123 1.00 76.19 97 ILE A CA 1
ATOM 797 C C . ILE A 1 97 ? -14.885 4.188 21.637 1.00 76.19 97 ILE A C 1
ATOM 799 O O . ILE A 1 97 ? -15.323 4.165 22.784 1.00 76.19 97 ILE A O 1
ATOM 803 N N . LEU A 1 98 ? -15.156 5.192 20.800 1.00 76.25 98 LEU A N 1
ATOM 804 C CA . LEU A 1 98 ? -15.777 6.431 21.277 1.00 76.25 98 LEU A CA 1
ATOM 805 C C . LEU A 1 98 ? -17.235 6.218 21.709 1.00 76.25 98 LEU A C 1
ATOM 807 O O . LEU A 1 98 ? -17.627 6.657 22.789 1.00 76.25 98 LEU A O 1
ATOM 811 N N . VAL A 1 99 ? -18.028 5.519 20.891 1.00 77.56 99 VAL A N 1
ATOM 812 C CA . VAL A 1 99 ? -19.449 5.271 21.189 1.00 77.56 99 VAL A CA 1
ATOM 813 C C . VAL A 1 99 ? -19.632 4.424 22.460 1.00 77.56 99 VAL A C 1
ATOM 815 O O . VAL A 1 99 ? -20.382 4.859 23.335 1.00 77.56 99 VAL A O 1
ATOM 818 N N . PRO A 1 100 ? -18.940 3.282 22.652 1.00 81.81 100 PRO A N 1
ATOM 819 C CA . PRO A 1 100 ? -19.080 2.493 23.878 1.00 81.81 100 PRO A CA 1
ATOM 820 C C . PRO A 1 100 ? -18.641 3.241 25.139 1.00 81.81 100 PRO A C 1
ATOM 822 O O . PRO A 1 100 ? -19.308 3.150 26.171 1.00 81.81 100 PRO A O 1
ATOM 825 N N . VAL A 1 101 ? -17.558 4.022 25.063 1.00 83.50 101 VAL A N 1
ATOM 826 C CA . VAL A 1 101 ? -17.082 4.833 26.194 1.00 83.50 101 VAL A CA 1
ATOM 827 C C . VAL A 1 101 ? -18.107 5.906 26.558 1.00 83.50 101 VAL A C 1
ATOM 829 O O . VAL A 1 101 ? -18.465 6.027 27.728 1.00 83.50 101 VAL A O 1
ATOM 832 N N . ALA A 1 102 ? -18.639 6.636 25.574 1.00 81.88 102 ALA A N 1
ATOM 833 C CA . ALA A 1 102 ? -19.659 7.656 25.811 1.00 81.88 102 ALA A CA 1
ATOM 834 C C . ALA A 1 102 ? -20.925 7.064 26.450 1.00 81.88 102 ALA A C 1
ATOM 836 O O . ALA A 1 102 ? -21.427 7.608 27.433 1.00 81.88 102 ALA A O 1
ATOM 837 N N . VAL A 1 103 ? -21.402 5.920 25.945 1.00 85.88 103 VAL A N 1
ATOM 838 C CA . VAL A 1 103 ? -22.557 5.212 26.519 1.00 85.88 103 VAL A CA 1
ATOM 839 C C . VAL A 1 103 ? -22.284 4.828 27.971 1.00 85.88 103 VAL A C 1
ATOM 841 O O . VAL A 1 103 ? -23.124 5.103 28.821 1.00 85.88 103 VAL A O 1
ATOM 844 N N . THR A 1 104 ? -21.105 4.273 28.266 1.00 87.44 104 THR A N 1
ATOM 845 C CA . THR A 1 104 ? -20.717 3.840 29.621 1.00 87.44 104 THR A CA 1
ATOM 846 C C . THR A 1 104 ? -20.654 5.008 30.607 1.00 87.44 104 THR A C 1
ATOM 848 O O . THR A 1 104 ? -21.132 4.898 31.736 1.00 87.44 104 THR A O 1
ATOM 851 N N . VAL A 1 105 ? -20.095 6.150 30.195 1.00 89.38 105 VAL A N 1
ATOM 852 C CA . VAL A 1 105 ? -20.036 7.357 31.036 1.00 89.38 105 VAL A CA 1
ATOM 853 C C . VAL A 1 105 ? -21.444 7.868 31.340 1.00 89.38 105 VAL A C 1
ATOM 855 O O . VAL A 1 105 ? -21.753 8.152 32.496 1.00 89.38 105 VAL A O 1
ATOM 858 N N . ILE A 1 106 ? -22.319 7.932 30.331 1.00 90.00 106 ILE A N 1
ATOM 859 C CA . ILE A 1 106 ? -23.700 8.401 30.497 1.00 90.00 106 ILE A CA 1
ATOM 860 C C . ILE A 1 106 ? -24.485 7.479 31.436 1.00 90.00 106 ILE A C 1
ATOM 862 O O . ILE A 1 106 ? -25.130 7.973 32.362 1.00 90.00 106 ILE A O 1
ATOM 866 N N . THR A 1 107 ? -24.419 6.155 31.257 1.00 88.56 107 THR A N 1
ATOM 867 C CA . THR A 1 107 ? -25.100 5.216 32.165 1.00 88.56 107 THR A CA 1
ATOM 868 C C . THR A 1 107 ? -24.556 5.304 33.582 1.00 88.56 107 THR A C 1
ATOM 870 O O . THR A 1 107 ? -25.345 5.318 34.523 1.00 88.56 107 THR A O 1
ATOM 873 N N . THR A 1 108 ? -23.240 5.429 33.755 1.00 89.62 108 THR A N 1
ATOM 874 C CA . THR A 1 108 ? -22.631 5.561 35.088 1.00 89.62 108 THR A CA 1
ATOM 875 C C . THR A 1 108 ? -23.096 6.838 35.788 1.00 89.62 108 THR A C 1
ATOM 877 O O . THR A 1 108 ? -23.502 6.785 36.947 1.00 89.62 108 THR A O 1
ATOM 880 N N . LEU A 1 109 ? -23.116 7.976 35.085 1.00 89.06 109 LEU A N 1
ATOM 881 C CA . LEU A 1 109 ? -23.612 9.246 35.625 1.00 89.06 109 LEU A CA 1
ATOM 882 C C . LEU A 1 109 ? -25.100 9.180 35.984 1.00 89.06 109 LEU A C 1
ATOM 884 O O . LEU A 1 109 ? -25.491 9.655 37.048 1.00 89.06 109 LEU A O 1
ATOM 888 N N . LEU A 1 110 ? -25.924 8.557 35.137 1.00 89.12 110 LEU A N 1
ATOM 889 C CA . LEU A 1 110 ? -27.347 8.354 35.418 1.00 89.12 110 LEU A CA 1
ATOM 890 C C . LEU A 1 110 ? -27.561 7.498 36.670 1.00 89.12 110 LEU A C 1
ATOM 892 O O . LEU A 1 110 ? -28.363 7.867 37.524 1.00 89.12 110 LEU A O 1
ATOM 896 N N . ILE A 1 111 ? -26.826 6.392 36.812 1.00 90.62 111 ILE A N 1
ATOM 897 C CA . ILE A 1 111 ? -26.898 5.522 37.995 1.00 90.62 111 ILE A CA 1
ATOM 898 C C . ILE A 1 111 ? -26.501 6.294 39.258 1.00 90.62 111 ILE A C 1
ATOM 900 O O . ILE A 1 111 ? -27.173 6.194 40.284 1.00 90.62 111 ILE A O 1
ATOM 904 N N . LEU A 1 112 ? -25.437 7.093 39.185 1.00 88.06 112 LEU A N 1
ATOM 905 C CA . LEU A 1 112 ? -24.932 7.858 40.322 1.00 88.06 112 LEU 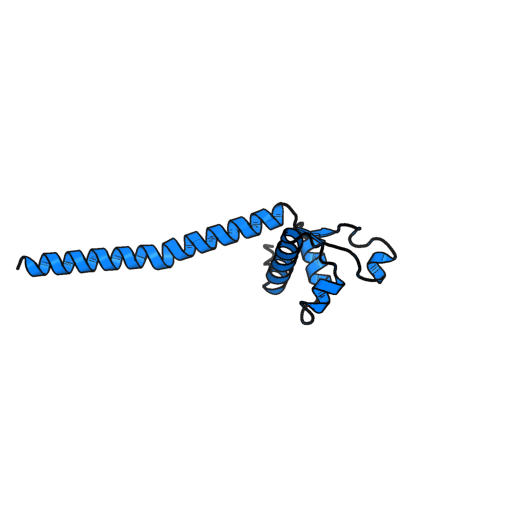A CA 1
ATOM 906 C C . LEU A 1 112 ? -25.926 8.949 40.756 1.00 88.06 112 LEU A C 1
ATOM 908 O O . LEU A 1 112 ? -26.212 9.085 41.943 1.00 88.06 112 LEU A O 1
ATOM 912 N N . LEU A 1 113 ? -26.530 9.658 39.796 1.00 86.31 113 LEU A N 1
ATOM 913 C CA . LEU A 1 113 ? -27.590 10.641 40.048 1.00 86.31 113 LEU A CA 1
ATOM 914 C C . LEU A 1 113 ? -28.868 10.009 40.617 1.00 86.31 113 LEU A C 1
ATOM 916 O O . LEU A 1 113 ? -29.519 10.610 41.469 1.00 86.31 113 LEU A O 1
ATOM 920 N N . LEU A 1 114 ? -29.237 8.808 40.162 1.00 83.88 114 LEU A N 1
ATOM 921 C CA . LEU A 1 114 ? -30.391 8.074 40.687 1.00 83.88 114 LEU A CA 1
ATOM 922 C C . LEU A 1 114 ? -30.159 7.594 42.125 1.00 83.88 114 LEU A C 1
ATOM 924 O O . LEU A 1 114 ? -31.080 7.657 42.935 1.00 83.88 114 LEU A O 1
ATOM 928 N N . ASN A 1 115 ? -28.941 7.159 42.455 1.00 81.56 115 ASN A N 1
ATOM 929 C CA . ASN A 1 115 ? -28.585 6.751 43.815 1.00 81.56 115 ASN A CA 1
ATOM 930 C C . ASN A 1 115 ? -28.480 7.932 44.789 1.00 81.56 115 ASN A C 1
ATOM 932 O O . ASN A 1 115 ? -28.778 7.752 45.959 1.00 81.56 115 ASN A O 1
ATOM 936 N N . LEU A 1 116 ? -28.115 9.131 44.324 1.00 75.75 116 LEU A N 1
ATOM 937 C CA . LEU A 1 116 ? -28.092 10.351 45.148 1.00 75.75 116 LEU A CA 1
ATOM 938 C C . LEU A 1 116 ? -29.488 10.916 45.470 1.00 75.75 116 LEU A C 1
ATOM 940 O O . LEU A 1 116 ? -29.608 11.786 46.327 1.00 75.75 116 LEU A O 1
ATOM 944 N N . LYS A 1 117 ? -30.534 10.474 44.760 1.00 61.91 117 LYS A N 1
ATOM 945 C CA . LYS A 1 117 ? -31.931 10.874 45.006 1.00 61.91 117 LYS A CA 1
ATOM 946 C C . LYS A 1 117 ? -32.689 9.935 45.958 1.00 61.91 117 LYS A C 1
ATOM 948 O O . LYS A 1 117 ? -33.853 10.217 46.242 1.00 61.91 117 LYS A O 1
ATOM 953 N N . LYS A 1 118 ? -32.074 8.833 46.395 1.00 54.47 118 LYS A N 1
ATOM 954 C CA . LYS A 1 118 ? -32.586 7.947 47.452 1.00 54.47 118 LYS A CA 1
ATOM 955 C C . LYS A 1 118 ? -31.99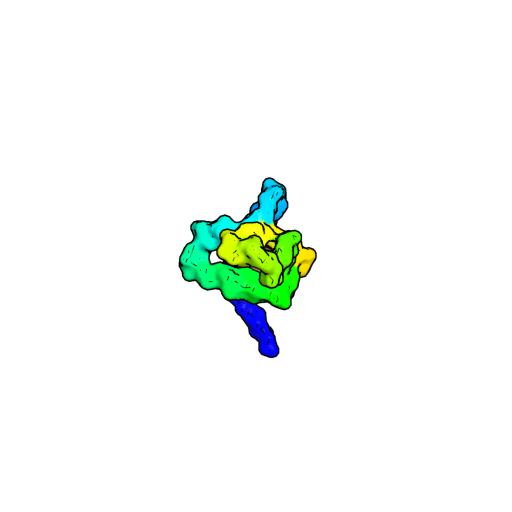4 8.343 48.795 1.00 54.47 118 LYS A C 1
ATOM 957 O O . LYS A 1 118 ? -32.728 8.175 49.790 1.00 54.47 118 LYS A O 1
#

Sequence (118 aa):
MEQKLDIASIRIMNYIVSETKNGNKPNALDIRKKFPKYDDQLNLEYLYRLGYIDSINGFFSGFLTATGIYGFRPTAKLMKFFESWKTTLVLFFLKSILVPVAVTVITTLLILLLNLKK

Organism: NCBI:txid2838523

Foldseek 3Di:
DPDDDDPLLVVLLVVQAVCVVVVHFDFQVNSCVVRVPDPSLVSVVVCVVVQQKDWPVDDPDPPCVVVRGITIHGDPVNVVVVVVVVVVVVVCCCVVPVVVVVVVVVVVVVVVVVVVVD

pLDDT: mean 80.76, std 12.02, range [36.5, 93.94]

Secondary structure (DSSP, 8-state):
--PPPPHHHHHHHHHHHHHHHTT---BHHHHHHH-TTS-HHHHHHHHHHTTSEEESS-SS-THHHHHT--BEEE-HHHHHHHHHHHHHHHHHHIIIIIHHHHHHHHHHHHHHHHHTT-